Protein AF-A0A6Y3Y471-F1 (afdb_monomer)

pLDDT: mean 96.55, std 3.87, range [71.94, 98.88]

Organism: Salmonella enterica I (NCBI:txid59201)

Structure (mmCIF, N/CA/C/O backbone):
data_AF-A0A6Y3Y471-F1
#
_entry.id   AF-A0A6Y3Y471-F1
#
loop_
_atom_site.group_PDB
_atom_site.id
_atom_site.type_symbol
_atom_site.label_atom_id
_atom_site.label_alt_id
_atom_site.label_comp_id
_atom_site.label_asym_id
_atom_site.label_entity_id
_atom_site.label_seq_id
_atom_site.pdbx_PDB_ins_code
_atom_site.Cartn_x
_atom_site.Cartn_y
_atom_site.Cartn_z
_atom_site.occupancy
_atom_site.B_iso_or_equiv
_atom_site.auth_seq_id
_atom_site.auth_comp_id
_atom_site.auth_asym_id
_atom_site.auth_atom_id
_atom_site.pdbx_PDB_model_num
ATOM 1 N N . ASN A 1 1 ? 10.340 -9.784 11.010 1.00 80.69 1 ASN A N 1
ATOM 2 C CA . ASN A 1 1 ? 9.157 -9.326 10.236 1.00 80.69 1 ASN A CA 1
ATOM 3 C C . ASN A 1 1 ? 8.068 -8.926 11.242 1.00 80.69 1 ASN A C 1
ATOM 5 O O . ASN A 1 1 ? 8.233 -9.222 12.413 1.00 80.69 1 ASN A O 1
ATOM 9 N N . MET A 1 2 ? 7.007 -8.245 10.818 1.00 92.38 2 MET A N 1
ATOM 10 C CA . MET A 1 2 ? 5.972 -7.611 11.651 1.00 92.38 2 MET A CA 1
ATOM 11 C C . MET A 1 2 ? 4.712 -8.459 11.877 1.00 92.38 2 MET A C 1
ATOM 13 O O . MET A 1 2 ? 3.752 -7.982 12.475 1.00 92.38 2 MET A O 1
ATOM 17 N N . ARG A 1 3 ? 4.688 -9.698 11.361 1.00 91.00 3 ARG A N 1
ATOM 18 C CA . ARG A 1 3 ? 3.488 -10.552 11.335 1.00 91.00 3 ARG A CA 1
ATOM 19 C C . ARG A 1 3 ? 2.811 -10.654 12.699 1.00 91.00 3 ARG A C 1
ATOM 21 O O . ARG A 1 3 ? 1.603 -10.494 12.752 1.00 91.00 3 ARG A O 1
ATOM 28 N N . GLU A 1 4 ? 3.570 -10.889 13.766 1.00 92.25 4 GLU A N 1
ATOM 29 C CA . GLU A 1 4 ? 3.030 -11.037 15.125 1.00 92.25 4 GLU A CA 1
ATOM 30 C C . GLU A 1 4 ? 2.240 -9.810 15.601 1.00 92.25 4 GLU A C 1
ATOM 32 O O . GLU A 1 4 ? 1.175 -9.975 16.176 1.00 92.25 4 GLU A O 1
ATOM 37 N N . LYS A 1 5 ? 2.688 -8.595 15.267 1.00 95.19 5 LYS A N 1
ATOM 38 C CA . LYS A 1 5 ? 1.999 -7.349 15.631 1.00 95.19 5 LYS A CA 1
ATOM 39 C C . LYS A 1 5 ? 0.799 -7.057 14.748 1.00 95.19 5 LYS A C 1
ATOM 41 O O . LYS A 1 5 ? -0.181 -6.484 15.199 1.00 95.19 5 LYS A O 1
ATOM 46 N N . VAL A 1 6 ? 0.848 -7.466 13.484 1.00 93.12 6 VAL A N 1
ATOM 47 C CA . VAL A 1 6 ? -0.257 -7.226 12.551 1.00 93.12 6 VAL A CA 1
ATOM 48 C C . VAL A 1 6 ? -1.416 -8.206 12.781 1.00 93.12 6 VAL A C 1
ATOM 50 O O . VAL A 1 6 ? -2.571 -7.802 12.678 1.00 93.12 6 VAL A O 1
ATOM 53 N N . VAL A 1 7 ? -1.149 -9.474 13.129 1.00 93.75 7 VAL A N 1
ATOM 54 C CA . VAL A 1 7 ? -2.221 -10.470 13.363 1.00 93.75 7 VAL A CA 1
ATOM 55 C C . VAL A 1 7 ? -3.060 -10.185 14.611 1.00 93.75 7 VAL A C 1
ATOM 57 O O . VAL A 1 7 ? -4.200 -10.633 14.675 1.00 93.75 7 VAL A O 1
ATOM 60 N N . GLU A 1 8 ? -2.536 -9.407 15.564 1.00 95.88 8 GLU A N 1
ATOM 61 C CA . GLU A 1 8 ? -3.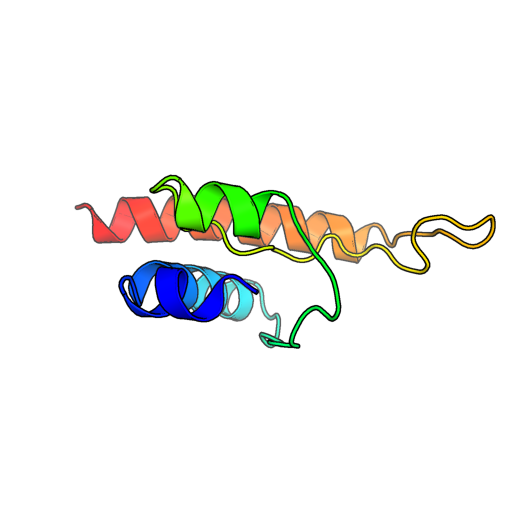290 -8.891 16.719 1.00 95.88 8 GLU A CA 1
ATOM 62 C C . GLU A 1 8 ? -4.447 -7.961 16.279 1.00 95.88 8 GLU A C 1
ATOM 64 O O . GLU A 1 8 ? -5.429 -7.790 17.002 1.00 95.88 8 GLU A O 1
ATOM 69 N N . HIS A 1 9 ? -4.380 -7.410 15.059 1.00 96.75 9 HIS A N 1
ATOM 70 C CA . HIS A 1 9 ? -5.337 -6.456 14.502 1.00 96.75 9 HIS A CA 1
ATOM 71 C C . HIS A 1 9 ? -5.825 -6.900 13.104 1.00 96.75 9 HIS A C 1
ATOM 73 O O . HIS A 1 9 ? -5.469 -6.284 12.096 1.00 96.75 9 HIS A O 1
ATOM 79 N N . PRO A 1 10 ? -6.685 -7.936 13.003 1.00 95.50 10 PRO A N 1
ATOM 80 C CA . PRO A 1 10 ? -7.015 -8.603 11.732 1.00 95.50 10 PRO A CA 1
ATOM 81 C C . PRO A 1 10 ? -7.570 -7.655 10.660 1.00 95.50 10 PRO A C 1
ATOM 83 O O . PRO A 1 10 ? -7.207 -7.741 9.486 1.00 95.50 10 PRO A O 1
ATOM 86 N N . HIS A 1 11 ? -8.355 -6.665 11.087 1.00 97.38 11 HIS A N 1
ATOM 87 C CA . HIS A 1 11 ? -8.948 -5.662 10.210 1.00 97.38 11 HIS A CA 1
ATOM 88 C C . HIS A 1 11 ? -7.944 -4.896 9.341 1.00 97.38 11 HIS A C 1
ATOM 90 O O . HIS A 1 11 ? -8.310 -4.458 8.254 1.00 97.38 11 HIS A O 1
ATOM 96 N N . ILE A 1 12 ? -6.696 -4.735 9.793 1.00 97.62 12 ILE A N 1
ATOM 97 C CA . ILE A 1 12 ? -5.652 -4.051 9.025 1.00 97.62 12 ILE A CA 1
ATOM 98 C C . ILE A 1 12 ? -5.405 -4.796 7.707 1.00 97.62 12 ILE A C 1
ATOM 100 O O . ILE A 1 12 ? -5.380 -4.191 6.635 1.00 97.62 12 ILE A O 1
ATOM 104 N N . LEU A 1 13 ? -5.270 -6.124 7.774 1.00 97.25 13 LEU A N 1
ATOM 105 C CA . LEU A 1 13 ? -5.075 -6.956 6.589 1.00 97.25 13 LEU A CA 1
ATOM 106 C C . LEU A 1 13 ? -6.382 -7.188 5.836 1.00 97.25 13 LEU A C 1
ATOM 108 O O . LEU A 1 13 ? -6.363 -7.245 4.609 1.00 97.25 13 LEU A O 1
ATOM 112 N N . ASP A 1 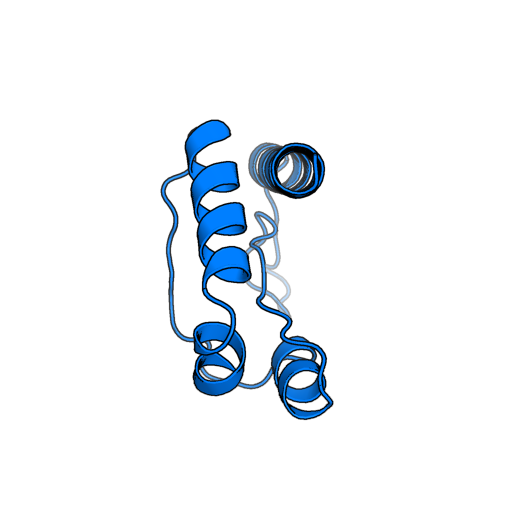14 ? -7.511 -7.323 6.530 1.00 98.00 14 ASP A N 1
ATOM 113 C CA . ASP A 1 14 ? -8.801 -7.572 5.879 1.00 98.00 14 ASP A CA 1
ATOM 114 C C . ASP A 1 14 ? -9.216 -6.402 4.983 1.00 98.00 14 ASP A C 1
ATOM 116 O O . ASP A 1 14 ? -9.614 -6.617 3.837 1.00 98.00 14 ASP A O 1
ATOM 120 N N . ILE A 1 15 ? -9.055 -5.164 5.467 1.00 98.62 15 ILE A N 1
ATOM 121 C CA . ILE A 1 15 ? -9.359 -3.950 4.700 1.00 98.62 15 ILE A CA 1
ATOM 122 C C . ILE A 1 15 ? -8.426 -3.836 3.494 1.00 98.62 15 ILE A C 1
ATOM 124 O O . ILE A 1 15 ? -8.904 -3.615 2.383 1.00 98.62 15 ILE A O 1
ATOM 128 N N . ALA A 1 16 ? -7.116 -4.029 3.679 1.00 98.50 16 ALA A N 1
ATOM 129 C CA . ALA A 1 16 ? -6.156 -3.953 2.579 1.00 98.50 16 ALA A CA 1
ATOM 130 C C . ALA A 1 16 ? -6.435 -5.009 1.497 1.00 98.50 16 ALA A C 1
ATOM 132 O O . ALA A 1 16 ? -6.460 -4.696 0.306 1.00 98.50 16 ALA A O 1
ATOM 133 N N . GLN A 1 17 ? -6.710 -6.253 1.898 1.00 98.50 17 GLN A N 1
ATOM 134 C CA . GLN A 1 17 ? -7.047 -7.324 0.964 1.00 98.50 17 GLN A CA 1
ATOM 135 C C . GLN A 1 17 ? -8.386 -7.075 0.260 1.00 98.50 17 GLN A C 1
ATOM 137 O O . GLN A 1 17 ? -8.508 -7.363 -0.931 1.00 98.50 17 GLN A O 1
ATOM 142 N N . GLN A 1 18 ? -9.389 -6.541 0.965 1.00 98.75 18 GLN A N 1
ATOM 143 C CA . GLN A 1 18 ? -10.669 -6.198 0.349 1.00 98.75 18 GLN A CA 1
ATOM 144 C C . GLN A 1 18 ? -10.522 -5.043 -0.640 1.00 98.75 18 GLN A C 1
ATOM 146 O O . GLN A 1 18 ? -11.042 -5.137 -1.746 1.00 98.75 18 GLN A O 1
ATOM 151 N N . ALA A 1 19 ? -9.759 -4.006 -0.294 1.00 98.81 19 ALA A N 1
ATOM 152 C CA . ALA A 1 19 ? -9.476 -2.895 -1.192 1.00 98.81 19 ALA A CA 1
ATOM 153 C C . ALA A 1 19 ? -8.792 -3.362 -2.482 1.00 98.81 19 ALA A C 1
ATOM 155 O O . ALA A 1 19 ? -9.193 -2.960 -3.570 1.00 98.81 19 ALA A O 1
ATOM 156 N N . MET A 1 20 ? -7.813 -4.267 -2.379 1.00 98.75 20 MET A N 1
ATOM 157 C CA . MET A 1 20 ? -7.189 -4.883 -3.554 1.00 98.75 20 MET A CA 1
ATOM 158 C C . MET A 1 20 ? -8.216 -5.629 -4.418 1.00 98.75 20 MET A C 1
ATOM 160 O O . MET A 1 20 ? -8.259 -5.401 -5.628 1.00 98.75 20 MET A O 1
ATOM 164 N N . ARG A 1 21 ? -9.082 -6.455 -3.814 1.00 98.81 21 ARG A N 1
ATOM 165 C CA . ARG A 1 21 ? -10.139 -7.180 -4.543 1.00 98.81 21 ARG A CA 1
ATOM 166 C C . ARG A 1 21 ? -11.122 -6.238 -5.240 1.00 98.81 21 ARG A C 1
ATOM 168 O O . ARG A 1 21 ? -11.427 -6.461 -6.407 1.00 98.81 21 ARG A O 1
ATOM 175 N N . ASP A 1 22 ? -11.553 -5.171 -4.572 1.00 98.75 22 ASP A N 1
ATOM 176 C CA . ASP A 1 22 ? -12.445 -4.151 -5.142 1.00 98.75 22 ASP A CA 1
ATOM 177 C C . ASP A 1 22 ? -11.793 -3.427 -6.337 1.00 98.75 22 ASP A C 1
ATOM 179 O O . ASP A 1 22 ? -12.464 -3.047 -7.296 1.00 98.75 22 ASP A O 1
ATOM 183 N N . CYS A 1 23 ? -10.464 -3.292 -6.327 1.00 98.44 23 CYS A N 1
ATOM 184 C CA . CYS A 1 23 ? -9.676 -2.753 -7.437 1.00 98.44 23 CYS A CA 1
ATOM 185 C C . CYS A 1 23 ? -9.308 -3.798 -8.511 1.00 98.44 23 CYS A C 1
ATOM 187 O O . CYS A 1 23 ? -8.533 -3.480 -9.423 1.00 98.44 23 CYS A O 1
ATOM 189 N N . HIS A 1 24 ? -9.881 -5.006 -8.446 1.00 98.31 24 HIS A N 1
ATOM 190 C CA . HIS A 1 24 ? -9.620 -6.140 -9.342 1.00 98.31 24 HIS A CA 1
ATOM 191 C C . HIS A 1 24 ? -8.164 -6.635 -9.298 1.00 98.31 24 HIS A C 1
ATOM 193 O O . HIS A 1 24 ? -7.597 -7.046 -10.309 1.00 98.31 24 HIS A O 1
ATOM 199 N N . ILE A 1 25 ? -7.546 -6.583 -8.11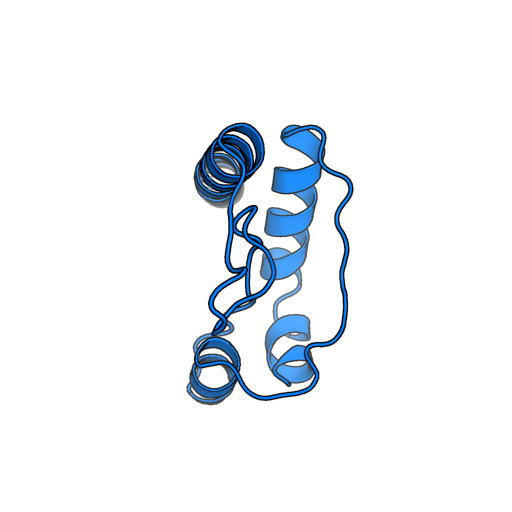8 1.00 98.31 25 ILE A N 1
ATOM 200 C CA . ILE A 1 25 ? -6.188 -7.064 -7.854 1.00 98.31 25 ILE A CA 1
ATOM 201 C C . ILE A 1 25 ? -6.284 -8.307 -6.970 1.00 98.31 25 ILE A C 1
ATOM 203 O O . ILE A 1 25 ? -6.935 -8.288 -5.924 1.00 98.31 25 ILE A O 1
ATOM 207 N N . THR A 1 26 ? -5.608 -9.388 -7.364 1.00 98.31 26 THR A N 1
ATOM 208 C CA . THR A 1 26 ? -5.467 -10.570 -6.502 1.00 98.31 26 THR A CA 1
ATOM 209 C C . THR A 1 26 ? -4.434 -10.267 -5.414 1.00 98.31 26 THR A C 1
ATOM 211 O O . THR A 1 26 ? -3.289 -9.971 -5.759 1.00 98.31 26 THR A O 1
ATOM 214 N N . PRO A 1 27 ? -4.786 -10.321 -4.115 1.00 97.94 27 PRO A N 1
ATOM 215 C CA . PRO A 1 27 ? -3.826 -10.047 -3.053 1.00 97.94 27 PRO A CA 1
ATOM 216 C C . PRO A 1 27 ? -2.725 -11.111 -3.014 1.00 97.94 27 PRO A C 1
ATOM 218 O O . PRO A 1 27 ? -3.008 -12.301 -2.883 1.00 97.94 27 PRO A O 1
ATOM 221 N N . GLU A 1 28 ? -1.466 -10.682 -3.062 1.00 96.50 28 GLU A N 1
ATOM 222 C CA . GLU A 1 28 ? -0.314 -11.559 -2.859 1.00 96.50 28 GLU A CA 1
ATOM 223 C C . GLU A 1 28 ? 0.402 -11.215 -1.553 1.00 96.50 28 GLU A C 1
ATOM 225 O O . GLU A 1 28 ? 0.958 -10.129 -1.394 1.00 96.50 28 GLU A O 1
ATOM 230 N N . MET A 1 29 ? 0.446 -12.169 -0.622 1.00 93.44 29 MET A N 1
ATOM 231 C CA . MET A 1 29 ? 1.187 -12.026 0.630 1.00 93.44 29 MET A CA 1
ATOM 232 C C . MET A 1 29 ? 2.471 -12.848 0.575 1.00 93.44 29 MET A C 1
ATOM 234 O O . MET A 1 29 ? 2.455 -14.070 0.721 1.00 93.44 29 MET A O 1
ATOM 238 N N . LYS A 1 30 ? 3.602 -12.168 0.377 1.00 92.69 30 LYS A N 1
ATOM 239 C CA . LYS A 1 30 ? 4.934 -12.784 0.367 1.00 92.69 30 LYS A CA 1
ATOM 240 C C . LYS A 1 30 ? 5.744 -12.290 1.569 1.00 92.69 30 LYS A C 1
ATOM 242 O O . LYS A 1 30 ? 5.814 -11.080 1.789 1.00 92.69 30 LYS A O 1
ATOM 247 N N . PRO A 1 31 ? 6.376 -13.182 2.355 1.00 91.56 31 PRO A N 1
ATOM 248 C CA . PRO A 1 31 ? 7.257 -12.757 3.433 1.00 91.56 31 PRO A CA 1
ATOM 249 C C . PRO A 1 31 ? 8.422 -11.922 2.895 1.00 91.56 31 PRO A C 1
ATOM 251 O O . PRO A 1 31 ? 9.164 -12.363 2.017 1.00 91.56 31 PRO A O 1
ATOM 254 N N . ILE A 1 32 ? 8.621 -10.735 3.465 1.00 92.12 32 ILE A N 1
ATOM 255 C CA . ILE A 1 32 ? 9.813 -9.928 3.196 1.00 92.12 32 ILE A CA 1
ATOM 256 C C . ILE A 1 32 ? 11.010 -10.587 3.888 1.00 92.12 32 ILE A C 1
ATOM 258 O O . ILE A 1 32 ? 10.995 -10.795 5.107 1.00 92.12 32 ILE A O 1
ATOM 262 N N . ARG A 1 33 ? 12.045 -10.905 3.100 1.00 92.38 33 ARG A N 1
ATOM 263 C CA . ARG A 1 33 ? 13.362 -11.339 3.582 1.00 92.38 33 ARG A CA 1
ATOM 264 C C . ARG A 1 33 ? 14.231 -10.100 3.792 1.00 92.38 33 ARG A C 1
ATOM 266 O O . ARG A 1 33 ? 14.889 -9.647 2.865 1.00 92.38 33 ARG A O 1
ATOM 273 N N . GLY A 1 34 ? 14.162 -9.530 4.991 1.00 89.94 34 GLY A N 1
ATOM 274 C CA . GLY A 1 34 ? 14.823 -8.274 5.345 1.00 89.94 34 GLY A CA 1
ATOM 275 C C . GLY A 1 34 ? 14.012 -7.459 6.354 1.00 89.94 34 GLY A C 1
ATOM 276 O O . GLY A 1 34 ? 13.027 -7.947 6.918 1.00 89.94 34 GLY A O 1
ATOM 277 N N . GLY A 1 35 ? 14.450 -6.222 6.583 1.00 91.75 35 GLY A N 1
ATOM 278 C CA . GLY A 1 35 ? 13.762 -5.234 7.414 1.00 91.75 35 GLY A CA 1
ATOM 279 C C . GLY A 1 35 ? 12.943 -4.245 6.586 1.00 91.75 35 GLY A C 1
ATOM 280 O O . GLY A 1 35 ? 13.158 -4.090 5.389 1.00 91.75 35 GLY A O 1
ATOM 281 N N . THR A 1 36 ? 11.998 -3.585 7.247 1.00 95.69 36 THR A N 1
ATOM 282 C CA . THR A 1 36 ? 11.241 -2.432 6.733 1.00 95.69 36 THR A CA 1
ATOM 283 C C . THR A 1 36 ? 10.985 -1.506 7.914 1.00 95.69 36 THR A C 1
ATOM 285 O O . THR A 1 36 ? 10.872 -2.003 9.041 1.00 95.69 36 THR A O 1
ATOM 288 N N . ASP A 1 37 ? 10.832 -0.208 7.680 1.00 97.31 37 ASP A N 1
ATOM 289 C CA . ASP A 1 37 ? 10.491 0.732 8.756 1.00 97.31 37 ASP A CA 1
ATOM 290 C C . ASP A 1 37 ? 9.135 0.387 9.378 1.00 97.31 37 ASP A C 1
ATOM 292 O O . ASP A 1 37 ? 8.999 0.389 10.599 1.00 97.31 37 ASP A O 1
ATOM 296 N N . GLY A 1 38 ? 8.170 -0.058 8.562 1.00 97.00 38 GLY A N 1
ATOM 297 C CA . GLY A 1 38 ? 6.877 -0.566 9.033 1.00 97.00 38 GLY A CA 1
ATOM 298 C C . GLY A 1 38 ? 7.013 -1.703 10.049 1.00 97.00 38 GLY A C 1
ATOM 299 O O . GLY A 1 38 ? 6.248 -1.774 11.013 1.00 97.00 38 GLY A O 1
ATOM 300 N N . ALA A 1 39 ? 8.047 -2.547 9.924 1.00 96.50 39 ALA A N 1
ATOM 301 C CA . ALA A 1 39 ? 8.325 -3.560 10.933 1.00 96.50 39 ALA A CA 1
ATOM 302 C C . ALA A 1 39 ? 8.761 -2.949 12.260 1.00 96.50 39 ALA A C 1
ATOM 304 O O 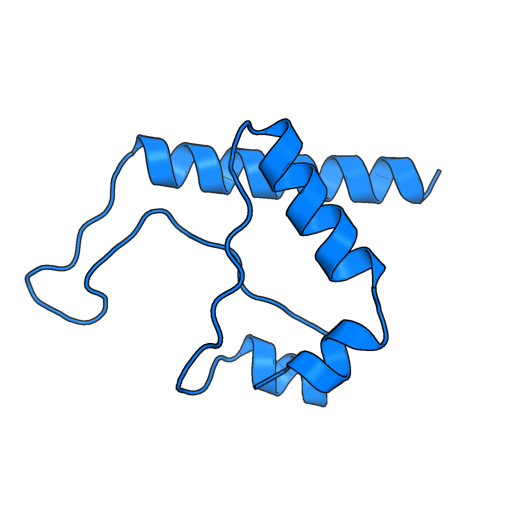. ALA A 1 39 ? 8.218 -3.346 13.284 1.00 96.50 39 ALA A O 1
ATOM 305 N N . GLN A 1 40 ? 9.687 -1.988 12.257 1.00 97.38 40 GLN A N 1
ATOM 306 C CA . GLN A 1 40 ? 10.100 -1.311 13.489 1.00 97.38 40 GLN A CA 1
ATOM 307 C C . GLN A 1 40 ? 8.931 -0.549 14.124 1.00 97.38 40 GLN A C 1
ATOM 309 O O . GLN A 1 40 ? 8.653 -0.748 15.305 1.00 97.38 40 GLN A O 1
ATOM 314 N N . LEU A 1 41 ? 8.184 0.223 13.329 1.00 98.12 41 LEU A N 1
ATOM 315 C CA . LEU A 1 41 ? 6.995 0.957 13.774 1.00 98.12 41 LEU A CA 1
ATOM 316 C C . LEU A 1 41 ? 5.952 0.034 14.417 1.00 98.12 41 LEU A C 1
ATOM 318 O O . LEU A 1 41 ? 5.383 0.375 15.452 1.00 98.12 41 LEU A O 1
ATOM 322 N N . SER A 1 42 ? 5.772 -1.175 13.877 1.00 97.62 42 SER A N 1
ATOM 323 C CA . SER A 1 42 ? 4.855 -2.173 14.444 1.00 97.62 42 SER A CA 1
ATOM 324 C C . SER A 1 42 ? 5.236 -2.586 15.865 1.00 97.62 42 SER A C 1
ATOM 326 O O . SER A 1 42 ? 4.361 -2.742 16.714 1.00 97.62 42 SER A O 1
ATOM 328 N N . PHE A 1 43 ? 6.531 -2.714 16.160 1.00 96.75 43 PHE A N 1
ATOM 329 C CA . PHE A 1 43 ? 7.015 -2.984 17.518 1.00 96.75 43 PHE A CA 1
ATOM 330 C C . PHE A 1 43 ? 6.975 -1.755 18.433 1.00 96.75 43 PHE A C 1
ATOM 332 O O . PHE A 1 43 ? 6.967 -1.907 19.651 1.00 96.75 43 PHE A O 1
ATOM 339 N N . MET A 1 44 ? 6.899 -0.554 17.860 1.00 97.44 44 MET A N 1
ATOM 340 C CA . MET A 1 44 ? 6.749 0.716 18.579 1.00 97.44 44 MET A CA 1
ATOM 341 C C . MET A 1 44 ? 5.279 1.094 18.837 1.00 97.44 44 MET A C 1
ATOM 343 O O . MET A 1 44 ? 5.004 2.199 19.294 1.00 97.44 44 MET A O 1
ATOM 347 N N . GLY A 1 45 ? 4.333 0.191 18.558 1.00 96.81 45 GLY A N 1
ATOM 348 C CA . GLY A 1 45 ? 2.904 0.398 18.814 1.00 96.81 45 GLY A CA 1
ATOM 349 C C . GLY A 1 45 ? 2.095 0.891 17.613 1.00 96.81 45 GLY A C 1
ATOM 350 O O . GLY A 1 45 ? 0.921 1.209 17.778 1.00 96.81 45 GLY A O 1
ATOM 351 N N . LEU A 1 46 ? 2.678 0.923 16.409 1.00 97.94 46 LEU A N 1
ATOM 352 C CA . LEU A 1 46 ? 1.979 1.264 15.167 1.00 97.94 46 LEU A CA 1
ATOM 353 C C . LEU A 1 46 ? 2.050 0.103 14.159 1.00 97.94 46 LEU A C 1
ATOM 355 O O . LEU A 1 46 ? 2.946 0.094 13.311 1.00 97.94 46 LEU A O 1
ATOM 359 N N . PRO A 1 47 ? 1.137 -0.887 14.225 1.00 97.62 47 PRO A N 1
ATOM 360 C CA . PRO A 1 47 ? 1.073 -1.978 13.252 1.00 97.62 47 PRO A CA 1
ATOM 361 C C . PRO A 1 47 ? 0.957 -1.445 11.815 1.00 97.62 47 PRO A C 1
ATOM 363 O O . PRO A 1 47 ? -0.041 -0.828 11.445 1.00 97.62 47 PRO A O 1
ATOM 366 N N . CYS A 1 48 ? 1.996 -1.663 11.008 1.00 97.62 48 CYS A N 1
ATOM 367 C CA . CYS A 1 48 ? 2.203 -0.941 9.751 1.00 97.62 48 CYS A CA 1
ATOM 368 C C . CYS A 1 48 ? 2.679 -1.888 8.631 1.00 97.62 48 CYS A C 1
ATOM 370 O O . CYS A 1 48 ? 3.883 -1.989 8.382 1.00 97.62 48 CYS A O 1
ATOM 372 N N . PRO A 1 49 ? 1.760 -2.623 7.970 1.00 96.81 49 PRO A N 1
ATOM 373 C CA . PRO A 1 49 ? 2.093 -3.456 6.819 1.00 96.81 49 PRO A CA 1
ATOM 374 C C . PRO A 1 49 ? 2.418 -2.630 5.572 1.00 96.81 49 PRO A C 1
ATOM 376 O O . PRO A 1 49 ? 1.973 -1.496 5.413 1.00 96.81 49 PRO A O 1
ATOM 379 N N . ASN A 1 50 ? 3.150 -3.248 4.644 1.00 97.06 50 ASN A N 1
ATOM 380 C CA . ASN A 1 50 ? 3.498 -2.638 3.363 1.00 97.06 50 ASN A CA 1
ATOM 381 C C . ASN A 1 50 ? 2.418 -2.877 2.300 1.00 97.06 50 ASN A C 1
ATOM 383 O O . ASN A 1 50 ? 1.845 -3.964 2.212 1.00 97.06 50 ASN A O 1
ATOM 387 N N . LEU A 1 51 ? 2.239 -1.887 1.424 1.00 97.75 51 LEU A N 1
ATOM 388 C CA . LEU A 1 51 ? 1.523 -2.018 0.155 1.00 97.75 51 LEU A CA 1
ATOM 389 C C . LEU A 1 51 ? 2.508 -2.128 -1.018 1.00 97.75 51 LEU A C 1
ATOM 391 O O . LEU A 1 51 ? 3.691 -1.809 -0.894 1.00 97.75 51 LEU A O 1
ATOM 395 N N . PHE A 1 52 ? 2.012 -2.598 -2.161 1.00 97.88 52 PHE A N 1
ATOM 396 C CA . PHE A 1 52 ? 2.761 -2.593 -3.416 1.00 97.88 52 PHE A CA 1
ATOM 397 C C . PHE A 1 52 ? 2.804 -1.182 -4.025 1.00 97.88 52 PHE A C 1
ATOM 399 O O . PHE A 1 52 ? 2.003 -0.316 -3.680 1.00 97.88 52 PHE A O 1
ATOM 406 N N . THR A 1 53 ? 3.717 -0.972 -4.972 1.00 97.88 53 THR A N 1
ATOM 407 C CA . THR A 1 53 ? 3.922 0.322 -5.654 1.00 97.88 53 THR A CA 1
ATOM 408 C C . THR A 1 53 ? 3.829 0.227 -7.182 1.00 97.88 53 THR A C 1
ATOM 410 O O . THR A 1 53 ? 3.747 1.250 -7.853 1.00 97.88 53 THR A O 1
ATOM 413 N N . GLY A 1 54 ? 3.887 -0.991 -7.742 1.00 97.25 54 GLY A N 1
ATOM 414 C CA . GLY A 1 54 ? 4.026 -1.233 -9.184 1.00 97.25 54 GLY A CA 1
ATOM 415 C C . GLY A 1 54 ? 5.469 -1.172 -9.710 1.00 97.25 54 GLY A C 1
ATOM 416 O O . GLY A 1 54 ? 5.675 -1.334 -10.913 1.00 97.25 54 GLY A O 1
ATOM 417 N N . GLY A 1 55 ? 6.453 -0.924 -8.835 1.00 97.81 55 GLY A N 1
ATOM 418 C CA . GLY A 1 55 ? 7.877 -0.861 -9.176 1.00 97.81 55 GLY A CA 1
ATOM 419 C C . GLY A 1 55 ? 8.617 -2.195 -9.029 1.00 97.81 55 GLY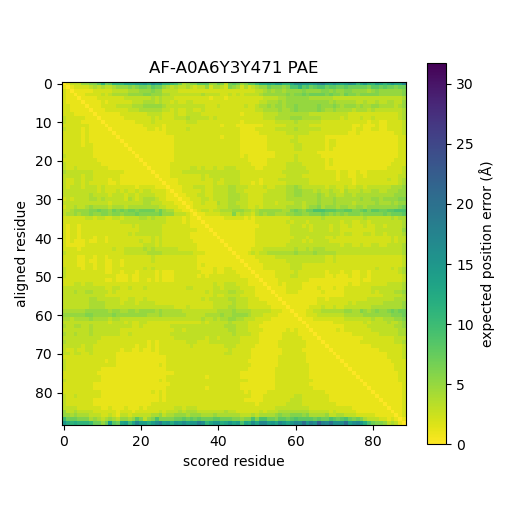 A C 1
ATOM 420 O O . GLY A 1 55 ? 8.216 -3.069 -8.251 1.00 97.81 55 GLY A O 1
ATOM 421 N N . TYR A 1 56 ? 9.732 -2.323 -9.750 1.00 98.31 56 TYR A N 1
ATOM 422 C CA . TYR A 1 56 ? 10.570 -3.521 -9.819 1.00 98.31 56 TYR A CA 1
ATOM 423 C C . TYR A 1 56 ? 12.066 -3.167 -9.801 1.00 98.31 56 TYR A C 1
ATOM 425 O O . TYR A 1 56 ? 12.455 -2.061 -10.163 1.00 98.31 56 TYR A O 1
ATOM 433 N N . ASN A 1 57 ? 12.912 -4.145 -9.442 1.00 98.12 57 ASN A N 1
ATOM 434 C CA . ASN A 1 57 ? 14.383 -4.054 -9.465 1.00 98.12 57 ASN A CA 1
ATOM 435 C C . ASN A 1 57 ? 14.987 -2.902 -8.634 1.00 98.12 57 ASN A C 1
ATOM 437 O O . ASN A 1 57 ? 15.967 -2.287 -9.056 1.00 98.12 57 ASN A O 1
ATOM 441 N N . TYR A 1 58 ? 14.417 -2.636 -7.456 1.00 96.75 58 TYR A N 1
ATOM 442 C CA . TYR A 1 58 ? 14.875 -1.596 -6.528 1.00 96.75 58 TYR A CA 1
ATOM 443 C C . TYR A 1 58 ? 16.390 -1.619 -6.280 1.00 96.75 58 TYR A C 1
ATOM 445 O O . TYR A 1 58 ? 16.983 -2.692 -6.141 1.00 96.75 58 TYR A O 1
ATOM 453 N N . HIS A 1 59 ? 16.986 -0.427 -6.150 1.00 96.19 59 HIS A N 1
ATOM 454 C CA . HIS A 1 59 ? 18.411 -0.206 -5.858 1.00 96.19 59 HIS A CA 1
ATOM 455 C C . HIS A 1 59 ? 19.380 -0.624 -6.978 1.00 96.19 59 HIS A C 1
ATOM 457 O O . HIS A 1 59 ? 20.536 -0.967 -6.716 1.00 96.19 59 HIS A O 1
ATOM 463 N N . GLY A 1 60 ? 18.946 -0.568 -8.239 1.00 97.38 60 GLY A N 1
ATOM 464 C CA . GLY A 1 60 ? 19.797 -0.879 -9.385 1.00 97.38 60 GLY A CA 1
ATOM 465 C C . GLY A 1 60 ? 19.547 0.022 -10.589 1.00 97.38 60 GLY A C 1
ATOM 466 O O . GLY A 1 60 ? 18.494 0.624 -10.741 1.00 97.38 60 GLY A O 1
ATOM 467 N N . LYS A 1 61 ? 20.497 0.044 -11.529 1.00 97.88 61 LYS A N 1
ATOM 468 C CA . LYS A 1 61 ? 20.359 0.759 -12.817 1.00 97.88 61 LYS A CA 1
ATOM 469 C C . LYS A 1 61 ? 19.224 0.241 -13.720 1.00 97.88 61 LYS A C 1
ATOM 471 O O . LYS A 1 61 ? 18.979 0.804 -14.779 1.00 97.88 61 LYS A O 1
ATOM 476 N N . HIS A 1 62 ? 18.604 -0.873 -13.335 1.00 98.38 62 HIS A N 1
ATOM 477 C CA . HIS A 1 62 ? 17.480 -1.508 -14.020 1.00 98.38 62 HIS A CA 1
ATOM 478 C C . HIS A 1 62 ? 16.168 -1.352 -13.240 1.00 98.38 62 HIS A C 1
ATOM 480 O O . HIS A 1 62 ? 15.229 -2.098 -13.509 1.00 98.38 62 HIS A O 1
ATOM 486 N N . GLU A 1 63 ? 16.121 -0.449 -12.258 1.00 98.62 63 GLU A N 1
ATOM 487 C CA . GLU A 1 63 ? 14.898 -0.074 -11.551 1.00 98.62 63 GLU A CA 1
ATOM 488 C C . GLU A 1 63 ? 13.907 0.573 -12.523 1.00 98.62 63 GLU A C 1
ATOM 490 O O . GLU A 1 63 ? 14.272 1.447 -13.312 1.00 98.62 63 GLU A O 1
ATOM 495 N N . PHE A 1 64 ? 12.659 0.108 -12.505 1.00 98.56 64 PHE A N 1
ATOM 4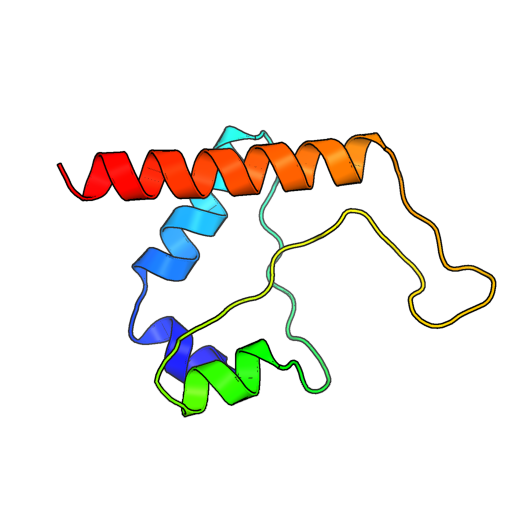96 C CA . PHE A 1 64 ? 11.606 0.621 -13.378 1.00 98.56 64 PHE A CA 1
ATOM 497 C C . PHE A 1 64 ? 10.224 0.453 -12.746 1.00 98.56 64 PHE A C 1
ATOM 499 O O . PHE A 1 64 ? 10.042 -0.278 -11.770 1.00 98.56 64 PHE A O 1
ATOM 506 N N . VAL A 1 65 ? 9.237 1.125 -13.332 1.00 98.62 65 VAL A N 1
ATOM 507 C CA . VAL A 1 65 ? 7.848 1.133 -12.874 1.00 98.62 65 VAL A CA 1
ATOM 508 C C . VAL A 1 65 ? 6.898 1.193 -14.071 1.00 98.62 65 VAL A C 1
ATOM 510 O O . VAL A 1 65 ? 7.282 1.652 -15.147 1.00 98.62 65 VAL A O 1
ATOM 513 N N . THR A 1 66 ? 5.667 0.716 -13.888 1.00 98.50 66 THR A N 1
ATOM 514 C CA . THR A 1 66 ? 4.574 0.841 -14.868 1.00 98.50 66 THR A CA 1
ATOM 515 C C . THR A 1 66 ? 3.561 1.874 -14.386 1.00 98.50 66 THR A C 1
ATOM 517 O O . THR A 1 66 ? 3.266 1.930 -13.189 1.00 98.50 66 THR A O 1
ATOM 520 N N . LEU A 1 67 ? 3.019 2.686 -15.297 1.00 98.56 67 LEU A N 1
ATOM 521 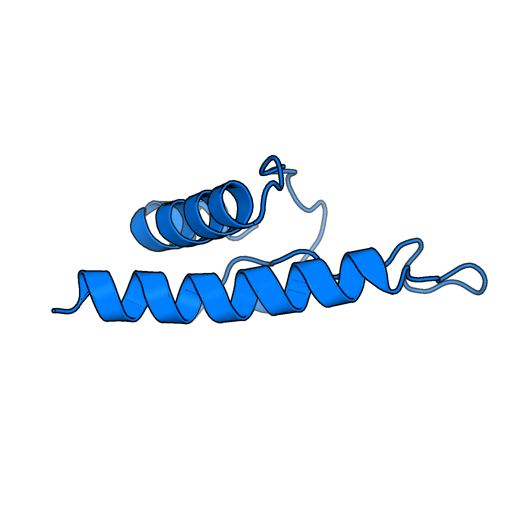C CA . LEU A 1 67 ? 2.025 3.702 -14.939 1.00 98.56 67 LEU A CA 1
ATOM 522 C C . LEU A 1 67 ? 0.764 3.044 -14.370 1.00 98.56 67 LEU A C 1
ATOM 524 O O . LEU A 1 67 ? 0.255 3.461 -13.335 1.00 98.56 67 LEU A O 1
ATOM 528 N N . GLU A 1 68 ? 0.328 1.950 -14.983 1.00 98.38 68 GLU A N 1
ATOM 529 C CA . GLU A 1 68 ? -0.841 1.177 -14.579 1.00 98.38 68 GLU A CA 1
ATOM 530 C C . GLU A 1 68 ? -0.664 0.609 -13.163 1.00 98.38 68 GLU A C 1
ATOM 532 O O . GLU A 1 68 ? -1.591 0.626 -12.351 1.00 98.38 68 GLU A O 1
ATOM 537 N N . GLY A 1 69 ? 0.545 0.140 -12.828 1.00 98.38 69 GLY A N 1
ATOM 538 C CA . GLY A 1 69 ? 0.879 -0.320 -11.482 1.00 98.38 69 GLY A CA 1
ATOM 539 C C . GLY A 1 69 ? 0.795 0.798 -10.440 1.00 98.38 69 GLY A C 1
A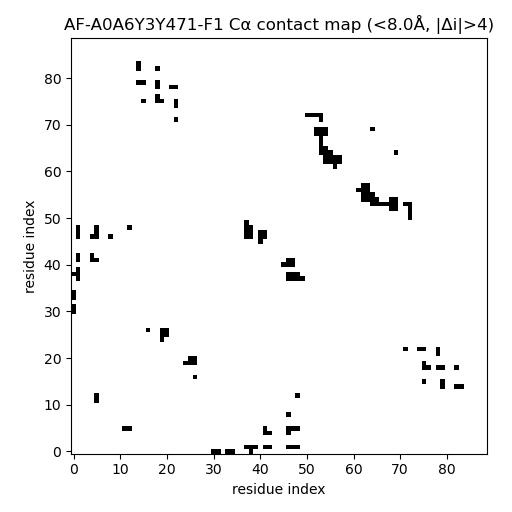TOM 540 O O . GLY A 1 69 ? 0.267 0.579 -9.346 1.00 98.38 69 GLY A O 1
ATOM 541 N N . MET A 1 70 ? 1.251 2.005 -10.789 1.00 98.69 70 MET A N 1
ATOM 542 C CA . MET A 1 70 ? 1.152 3.183 -9.921 1.00 98.69 70 MET A CA 1
ATOM 543 C C . MET A 1 70 ? -0.302 3.621 -9.724 1.00 98.69 70 MET A C 1
ATOM 545 O O . MET A 1 70 ? -0.725 3.856 -8.592 1.00 98.69 70 MET A O 1
ATOM 549 N N . GLU A 1 71 ? -1.095 3.674 -10.796 1.00 98.75 71 GLU A N 1
ATOM 550 C CA . GLU A 1 71 ? -2.525 3.990 -10.726 1.00 98.75 71 GLU A CA 1
ATOM 551 C C . GLU A 1 71 ? -3.278 2.986 -9.848 1.00 98.75 71 GLU A C 1
ATOM 553 O O . GLU A 1 71 ? -4.130 3.370 -9.042 1.00 98.75 71 GLU A O 1
ATOM 558 N N . LYS A 1 72 ? -2.930 1.696 -9.933 1.00 98.69 72 LYS A N 1
ATOM 559 C CA . LYS A 1 72 ? -3.490 0.660 -9.059 1.00 98.69 72 LYS A CA 1
ATOM 560 C C . LYS A 1 72 ? -3.112 0.857 -7.593 1.00 98.69 72 LYS A C 1
ATOM 562 O O . LYS A 1 72 ? -3.973 0.672 -6.734 1.00 98.69 72 LYS A O 1
ATOM 567 N N . ALA A 1 73 ? -1.881 1.269 -7.291 1.00 98.75 73 ALA A N 1
ATOM 568 C CA . ALA A 1 73 ? -1.491 1.600 -5.920 1.00 98.75 73 ALA A CA 1
ATOM 569 C C . ALA A 1 73 ? -2.324 2.774 -5.370 1.00 98.75 73 ALA A C 1
ATOM 571 O O . ALA A 1 73 ? -2.838 2.691 -4.254 1.00 98.75 73 ALA A O 1
ATOM 572 N N . VAL A 1 74 ? -2.549 3.819 -6.179 1.00 98.81 74 VAL A N 1
ATOM 573 C CA . VAL A 1 74 ? -3.423 4.952 -5.820 1.00 98.81 74 VAL A CA 1
ATOM 574 C C . VAL A 1 74 ? -4.856 4.486 -5.551 1.00 98.81 74 VAL A C 1
ATOM 576 O O . VAL A 1 74 ? -5.414 4.813 -4.504 1.00 98.81 74 VAL A O 1
ATOM 579 N N . GLN A 1 75 ? -5.440 3.687 -6.451 1.00 98.88 75 GLN A N 1
ATOM 580 C CA . GLN A 1 75 ? -6.798 3.149 -6.290 1.00 98.88 75 GLN A CA 1
ATOM 581 C C . GLN A 1 75 ? -6.945 2.369 -4.976 1.00 98.88 75 GLN A C 1
ATOM 583 O O . GLN A 1 75 ? -7.916 2.571 -4.246 1.00 98.88 75 GLN A O 1
ATOM 588 N N . VAL A 1 76 ? -5.962 1.528 -4.639 1.00 98.81 76 VAL A N 1
ATOM 589 C CA . VAL A 1 76 ? -5.979 0.741 -3.400 1.00 98.81 76 VAL A CA 1
ATOM 590 C C . VAL A 1 76 ? -5.878 1.631 -2.163 1.00 98.81 76 VAL A C 1
ATOM 592 O O . VAL A 1 76 ? -6.634 1.418 -1.218 1.00 98.81 76 VAL A O 1
ATOM 595 N N . ILE A 1 77 ? -5.013 2.649 -2.158 1.00 98.88 77 ILE A N 1
ATOM 596 C CA . ILE A 1 77 ? -4.897 3.590 -1.029 1.00 98.88 77 ILE A CA 1
ATOM 597 C C . ILE A 1 77 ? -6.228 4.313 -0.786 1.00 98.88 77 ILE A C 1
ATOM 599 O O . ILE A 1 77 ? -6.715 4.347 0.346 1.00 98.88 77 ILE A O 1
ATOM 603 N N . VAL A 1 78 ? -6.844 4.843 -1.848 1.00 98.88 78 VAL A N 1
ATOM 604 C CA . VAL A 1 78 ? -8.148 5.521 -1.764 1.00 98.88 78 VAL A CA 1
ATOM 605 C C . VAL A 1 78 ? -9.213 4.567 -1.227 1.00 98.88 78 VAL A C 1
ATOM 607 O O . VAL A 1 78 ? -9.964 4.915 -0.315 1.00 98.88 78 VAL A O 1
ATOM 610 N N . ARG A 1 79 ? -9.242 3.332 -1.738 1.00 98.88 79 ARG A N 1
ATOM 611 C CA . ARG A 1 79 ? -10.236 2.340 -1.336 1.00 98.88 79 ARG A CA 1
ATOM 612 C C . ARG A 1 79 ? -10.068 1.878 0.113 1.00 98.88 79 ARG A C 1
ATOM 614 O O . ARG A 1 79 ? -11.068 1.672 0.796 1.00 98.88 79 ARG A O 1
ATOM 621 N N . ILE A 1 80 ? -8.837 1.760 0.614 1.00 98.88 80 ILE A N 1
ATOM 622 C CA . ILE A 1 80 ? -8.567 1.473 2.033 1.00 98.88 80 ILE A CA 1
ATOM 623 C C . ILE A 1 80 ? -9.168 2.563 2.922 1.00 98.88 80 ILE A C 1
ATOM 625 O O . ILE A 1 80 ? -9.847 2.243 3.901 1.00 98.88 80 ILE A O 1
ATOM 629 N N . ALA A 1 81 ? -8.952 3.836 2.582 1.00 98.75 81 ALA A N 1
ATOM 630 C CA . ALA A 1 81 ? -9.490 4.954 3.353 1.00 98.75 81 ALA A CA 1
ATOM 631 C C . ALA A 1 81 ? -11.029 4.939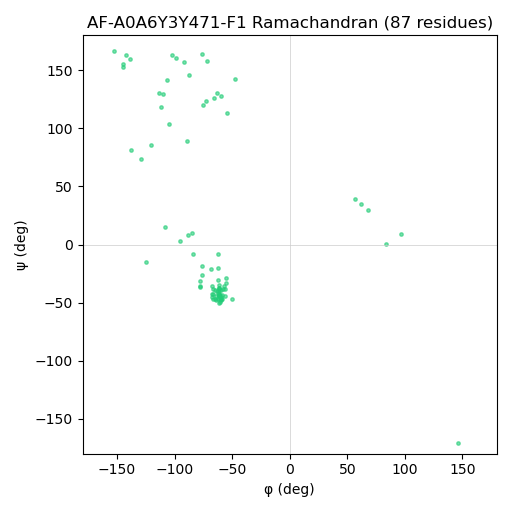 3.372 1.00 98.75 81 ALA A C 1
ATOM 633 O O . ALA A 1 81 ? -11.634 5.061 4.437 1.00 98.75 81 ALA A O 1
ATOM 634 N N . GLU A 1 82 ? -11.659 4.702 2.219 1.00 98.81 82 GLU A N 1
ATOM 635 C CA . GLU A 1 82 ? -13.117 4.596 2.097 1.00 98.81 82 GLU A CA 1
ATOM 636 C C . GLU A 1 82 ? -13.692 3.437 2.929 1.00 98.81 82 GLU A C 1
ATOM 638 O O . GLU A 1 82 ? -14.619 3.635 3.716 1.00 98.81 82 GLU A O 1
ATOM 643 N N . LEU A 1 83 ? -13.129 2.229 2.802 1.00 98.75 83 LEU A N 1
ATOM 644 C CA . LEU A 1 83 ? -13.567 1.054 3.564 1.00 98.75 83 LEU A CA 1
ATOM 645 C C . LEU A 1 83 ? -13.393 1.253 5.073 1.00 98.75 83 LEU A C 1
ATOM 647 O O . LEU A 1 83 ? -14.244 0.828 5.856 1.00 98.75 83 LEU A O 1
ATOM 651 N N . THR A 1 84 ? -12.310 1.918 5.478 1.00 98.62 84 THR A N 1
ATOM 652 C CA . THR A 1 84 ? -12.053 2.247 6.884 1.00 98.62 84 THR A CA 1
ATOM 653 C C . THR A 1 84 ? -13.114 3.203 7.420 1.00 98.62 84 THR A C 1
ATOM 655 O O . THR A 1 84 ? -13.696 2.933 8.470 1.00 98.62 84 THR A O 1
ATOM 658 N N . ALA A 1 85 ? -13.423 4.275 6.683 1.00 98.50 85 ALA A N 1
ATOM 659 C CA . ALA A 1 85 ? -14.461 5.230 7.063 1.00 98.50 85 ALA A CA 1
ATOM 660 C C . ALA A 1 85 ? -15.844 4.567 7.142 1.00 98.50 85 ALA A C 1
ATOM 662 O O . ALA A 1 85 ? -16.564 4.763 8.116 1.00 98.50 85 ALA A O 1
ATOM 663 N N . LYS A 1 86 ? -16.188 3.717 6.166 1.00 97.81 86 LYS A N 1
ATOM 664 C CA . LYS A 1 86 ? -17.461 2.983 6.133 1.00 97.81 86 LYS A CA 1
ATOM 665 C C . LYS A 1 86 ? -17.642 2.038 7.322 1.00 97.81 86 LYS A C 1
ATOM 667 O O . LYS A 1 86 ? -18.760 1.843 7.774 1.00 97.81 86 LYS A O 1
ATOM 672 N N . ARG A 1 87 ? -16.561 1.429 7.815 1.00 95.19 87 ARG A N 1
ATOM 673 C CA . ARG A 1 87 ? -16.599 0.542 8.988 1.00 95.19 87 ARG A CA 1
ATOM 674 C C . ARG A 1 87 ? -16.718 1.303 10.311 1.00 95.19 87 ARG A C 1
ATOM 676 O O . ARG A 1 87 ? -17.149 0.716 11.296 1.00 95.19 87 ARG A O 1
ATOM 683 N N . GLY A 1 88 ? -16.258 2.552 10.346 1.00 90.50 88 GLY A N 1
ATOM 684 C CA . GLY A 1 88 ? -16.324 3.409 11.530 1.00 90.50 88 GLY A CA 1
ATOM 685 C C . GLY A 1 88 ? -17.657 4.140 11.712 1.00 90.50 88 GLY A C 1
ATOM 686 O O . GLY A 1 88 ? -17.827 4.785 12.743 1.00 90.50 88 GLY A O 1
ATOM 687 N N . GLN A 1 89 ? -18.558 4.069 10.725 1.00 71.94 89 GLN A N 1
ATOM 688 C CA . GLN A 1 89 ? -19.959 4.489 10.846 1.00 71.94 89 GLN A CA 1
ATOM 689 C C . GLN A 1 89 ? -20.764 3.445 11.618 1.00 71.94 89 GLN A C 1
ATOM 691 O O . GLN A 1 89 ? -21.621 3.869 12.422 1.00 71.94 89 GLN A O 1
#

Foldseek 3Di:
DLVVLCVVPVVVVVLLCVLCVVLVHHDDDDDDPDDDVCNVVSVVVRNGDDDDQQWDDPPDPPTDGDPVSNVSSVSSVVSSVVVVVVVVD

Radius of gyration: 14.14 Å; Cα contacts (8 Å, |Δi|>4): 86; chains: 1; bounding box: 40×18×34 Å

Nearest PDB structures (foldseek):
  1fno-assembly1_A-2  TM=1.001E+00  e=4.707E-09  Salmonella enterica subsp. enterica serovar Typhimurium
  1vix-assembly1_B  TM=9.997E-01  e=6.897E-09  Escherichia coli
  3ife-assembly1_A-2  TM=9.652E-01  e=2.544E-05  Bacillus anthracis str. 'Ames Ancestor'
  3gb0-assembly1_A-2  TM=9.559E-01  e=1.911E-02  Bacillus cereus ATCC 10987

Sequence (89 aa):
NMREKVVEHPHILDIAQQAMRDCHITPEMKPIRGGTDGAQLSFMGLPCPNLFTGGYNYHGKHEFVTLEGMEKAVQVIVRIAELTAKRGQ

Mean predicted aligned error: 2.53 Å

Secondary structure (DSSP, 8-state):
--HHHHHTSHHHHHHHHHHHHHTT--------SS--HHHHHHHTT---PPPP-SEESTTSTT-EE-HHHHHHHHHHHHHHHHHHHHHH-

Solvent-accessible surface area (backbone atoms only — not comparable to full-atom values): 5340 Å² total; per-residue (Å²): 119,39,61,78,52,39,65,79,42,57,62,64,56,51,43,49,45,48,19,27,46,77,71,76,38,83,76,81,90,73,87,71,90,66,88,53,69,39,34,57,37,21,77,74,75,44,65,40,83,86,80,76,60,45,61,45,56,80,98,48,100,71,47,50,70,44,72,68,36,37,53,49,36,52,53,29,55,55,38,33,53,52,55,52,54,65,71,73,107

InterPro domains:
  IPR002933 Peptidase M20 [PF01546] (6-82)